Protein AF-M1Q9B7-F1 (afdb_monomer_lite)

pLDDT: mean 97.02, std 2.52, range [82.5, 98.81]

Foldseek 3Di:
DVVPDDDALVLVQLLQVQLQCPQQFHAQDDPPDDGDDCVQQVVWHKAKEALPPVSQVSHDPVRYDYLPVVDDPVVSVVVSVVRDGDMDMDTDHGPVCCVVDHPLVRLVSSLVSSLSSCCRSRVNDDDDPVSVVSSCCSNPVD

Secondary structure (DSSP, 8-state):
-TT-----HHHHHHHHHHHHHHTTT--SS-SS-----GGGSTT-EEEEEES-HHHHHHS-GGGB--HHHHS-HHHHHHHHHHHTT-EEEEEE--HHHHHHS-HHHHHHHHHHHHHHHHHHHTT--TT-HHHHHHHHIIIII-

Sequence (142 aa):
KRLQKEVTPETINHYLETVNHAMPGGAVVQEHMAECSPALTADCYVKVFSGDDELIDEIDKPYRIDINKEFPADQAKQLKEAVGKQLWQVIRCPTIVGRVCDGGTMSRWSAMQISMSFISSYKLAAGEAAIADFAYAAKHAS

Radius of gyration: 15.9 Å; chains: 1; bounding box: 32×39×46 Å

Structure (mmCIF, N/CA/C/O backbone):
data_AF-M1Q9B7-F1
#
_entry.id   AF-M1Q9B7-F1
#
loop_
_atom_site.group_PDB
_atom_site.id
_atom_site.type_symbol
_atom_site.label_atom_id
_atom_site.label_alt_id
_atom_site.label_comp_id
_atom_site.label_asym_id
_atom_site.label_entity_id
_atom_site.label_seq_id
_atom_site.pdbx_PDB_ins_code
_atom_site.Cartn_x
_atom_site.Cartn_y
_atom_site.Cartn_z
_atom_site.occupancy
_atom_site.B_iso_or_equiv
_atom_site.auth_seq_id
_atom_site.auth_comp_id
_atom_site.auth_asym_id
_atom_site.auth_atom_id
_atom_site.pdbx_PDB_model_num
ATOM 1 N N . LYS A 1 1 ? 4.668 18.247 3.399 1.00 87.94 1 LYS A N 1
ATOM 2 C CA . LYS A 1 1 ? 5.570 19.366 3.803 1.00 87.94 1 LYS A CA 1
ATOM 3 C C . LYS A 1 1 ? 6.572 19.746 2.710 1.00 87.94 1 LYS A C 1
ATOM 5 O O . LYS A 1 1 ? 6.458 20.847 2.199 1.00 87.94 1 LYS A O 1
ATOM 10 N N . ARG A 1 2 ? 7.511 18.866 2.321 1.00 91.19 2 ARG A N 1
ATOM 11 C CA . ARG A 1 2 ? 8.576 19.183 1.342 1.00 91.19 2 ARG A CA 1
ATOM 12 C C . ARG A 1 2 ? 8.056 19.623 -0.033 1.00 91.19 2 ARG A C 1
ATOM 14 O O . ARG A 1 2 ? 8.542 20.602 -0.572 1.00 91.19 2 ARG A O 1
ATOM 21 N N . LEU A 1 3 ? 7.045 18.927 -0.548 1.00 93.06 3 LEU A N 1
ATOM 22 C CA . LEU A 1 3 ? 6.487 19.153 -1.888 1.00 93.06 3 LEU A CA 1
ATOM 23 C C . LEU A 1 3 ? 5.228 20.034 -1.899 1.00 93.06 3 LEU A C 1
ATOM 25 O O . LEU A 1 3 ? 4.684 20.293 -2.961 1.00 93.06 3 LEU A O 1
ATOM 29 N N . GLN A 1 4 ? 4.748 20.452 -0.720 1.00 92.31 4 GLN A N 1
ATOM 30 C CA . GLN A 1 4 ? 3.542 21.281 -0.545 1.00 92.31 4 GLN A CA 1
ATOM 31 C C . GLN A 1 4 ? 2.292 20.785 -1.302 1.00 92.31 4 GLN A C 1
ATOM 33 O O . GLN A 1 4 ? 1.432 21.574 -1.674 1.00 92.31 4 GLN A O 1
ATOM 38 N N . LYS A 1 5 ? 2.179 19.469 -1.511 1.00 93.88 5 LYS A N 1
ATOM 39 C CA . LYS A 1 5 ? 0.987 18.839 -2.080 1.00 93.88 5 LYS A CA 1
ATOM 40 C C . LYS A 1 5 ? 0.018 18.445 -0.980 1.00 93.88 5 LYS A C 1
ATOM 42 O O . LYS A 1 5 ? 0.441 17.999 0.090 1.00 93.88 5 LYS A O 1
ATOM 47 N N . GLU A 1 6 ? -1.258 18.641 -1.267 1.00 96.00 6 GLU A N 1
ATOM 48 C CA . GLU A 1 6 ? -2.350 18.198 -0.418 1.00 96.00 6 GLU A CA 1
ATOM 49 C C . GLU A 1 6 ? -2.515 16.680 -0.521 1.00 96.00 6 GLU A C 1
ATOM 51 O O . GLU A 1 6 ? -2.269 16.088 -1.574 1.00 96.00 6 GLU A O 1
ATOM 56 N N . VAL A 1 7 ? -2.890 16.061 0.596 1.00 97.06 7 VAL A N 1
ATOM 57 C CA . VAL A 1 7 ? -3.218 14.639 0.680 1.00 97.06 7 VAL A CA 1
ATOM 58 C C . VAL A 1 7 ? -4.634 14.549 1.232 1.00 97.06 7 VAL A C 1
ATOM 60 O O . VAL A 1 7 ? -4.879 14.914 2.379 1.00 97.06 7 VAL A O 1
ATOM 63 N N . THR A 1 8 ? -5.549 14.082 0.395 1.00 97.56 8 THR A N 1
ATOM 64 C CA . THR A 1 8 ? -6.972 13.862 0.681 1.00 97.56 8 THR A CA 1
ATOM 65 C C . THR A 1 8 ? -7.336 12.393 0.433 1.00 97.56 8 THR A C 1
ATOM 67 O O . THR A 1 8 ? -6.585 11.703 -0.270 1.00 97.56 8 THR A O 1
ATOM 70 N N . PRO A 1 9 ? -8.486 11.901 0.930 1.00 97.12 9 PRO A N 1
ATOM 71 C CA . PRO A 1 9 ? -8.970 10.562 0.590 1.00 97.12 9 PRO A CA 1
ATOM 72 C C . PRO A 1 9 ? -9.024 10.302 -0.924 1.00 97.12 9 PRO A C 1
ATOM 74 O O . PRO A 1 9 ? -8.595 9.248 -1.377 1.00 97.12 9 PRO A O 1
ATOM 77 N N . GLU A 1 10 ? -9.418 11.299 -1.723 1.00 98.00 10 GLU A N 1
ATOM 78 C CA . GLU A 1 10 ? -9.419 11.220 -3.191 1.00 98.00 10 GLU A CA 1
ATOM 79 C C . GLU A 1 10 ? -8.011 10.970 -3.760 1.00 98.00 10 GLU A C 1
ATOM 81 O O . GLU A 1 10 ? -7.804 10.044 -4.546 1.00 98.00 10 GLU A O 1
ATOM 86 N N . THR A 1 11 ? -7.008 11.740 -3.320 1.00 98.25 11 THR A N 1
ATOM 87 C CA . THR A 1 11 ? -5.618 11.533 -3.774 1.00 98.25 11 THR A CA 1
ATOM 88 C C . THR A 1 11 ? -5.032 10.205 -3.287 1.00 98.25 11 THR A C 1
ATOM 90 O O . THR A 1 11 ? -4.190 9.617 -3.969 1.00 98.25 11 THR A O 1
ATOM 93 N N . ILE A 1 12 ? -5.486 9.708 -2.130 1.00 98.56 12 ILE A N 1
ATOM 94 C CA . ILE A 1 12 ? -5.102 8.396 -1.607 1.00 98.56 12 ILE A CA 1
ATOM 95 C C . ILE A 1 12 ? -5.727 7.293 -2.466 1.00 98.56 12 ILE A C 1
ATOM 97 O O . ILE A 1 12 ? -5.004 6.384 -2.859 1.00 98.56 12 ILE A O 1
ATOM 101 N N . ASN A 1 13 ? -7.009 7.384 -2.828 1.00 98.56 13 ASN A N 1
ATOM 102 C CA . ASN A 1 13 ? -7.659 6.423 -3.726 1.00 98.56 13 ASN A CA 1
ATOM 103 C C . ASN A 1 13 ? -6.977 6.386 -5.101 1.00 98.56 13 ASN A C 1
ATOM 105 O O . ASN A 1 13 ? -6.646 5.305 -5.587 1.00 98.56 13 ASN A O 1
ATOM 109 N N . HIS A 1 14 ? -6.644 7.546 -5.677 1.00 98.69 14 HIS A N 1
ATOM 110 C CA . HIS A 1 14 ? -5.894 7.600 -6.936 1.00 98.69 14 HIS A CA 1
ATOM 111 C C . HIS A 1 14 ? -4.491 6.973 -6.821 1.00 98.69 14 HIS A C 1
ATOM 113 O O . HIS A 1 14 ? -4.039 6.246 -7.711 1.00 98.69 14 HIS A O 1
ATOM 119 N N . TYR A 1 15 ? -3.795 7.205 -5.704 1.00 98.75 15 TYR A N 1
ATOM 120 C CA . TYR A 1 15 ? -2.541 6.512 -5.407 1.00 98.75 15 TYR A CA 1
ATOM 121 C C . TYR A 1 15 ? -2.743 4.994 -5.270 1.00 98.75 15 TYR A C 1
ATOM 123 O O . TYR A 1 15 ? -1.934 4.233 -5.798 1.00 98.75 15 TYR A O 1
ATOM 131 N N . LEU A 1 16 ? -3.806 4.541 -4.598 1.00 98.81 16 LEU A N 1
ATOM 132 C CA . LEU A 1 16 ? -4.091 3.121 -4.379 1.00 98.81 16 LEU A CA 1
ATOM 133 C C . LEU A 1 16 ? -4.432 2.387 -5.680 1.00 98.81 16 LEU A C 1
ATOM 135 O O . LEU A 1 16 ? -4.004 1.248 -5.865 1.00 98.81 16 LEU A O 1
ATOM 139 N N . GLU A 1 17 ? -5.122 3.045 -6.606 1.00 98.75 17 GLU A N 1
ATOM 140 C CA . GLU A 1 17 ? -5.311 2.551 -7.971 1.00 98.75 17 GLU A CA 1
ATOM 141 C C . GLU A 1 17 ? -3.963 2.435 -8.701 1.00 98.75 17 GLU A C 1
ATOM 143 O O . GLU A 1 17 ? -3.610 1.371 -9.215 1.00 98.75 17 GLU A O 1
ATOM 148 N N . THR A 1 18 ? -3.158 3.502 -8.662 1.00 98.75 18 THR A N 1
ATOM 149 C CA . THR A 1 18 ? -1.848 3.556 -9.330 1.00 98.75 18 THR A CA 1
ATOM 150 C C . THR A 1 18 ? -0.902 2.469 -8.814 1.00 98.75 18 THR A C 1
ATOM 152 O O . THR A 1 18 ? -0.264 1.765 -9.599 1.00 98.75 18 THR A O 1
ATOM 155 N N . VAL A 1 19 ? -0.819 2.292 -7.493 1.00 98.75 19 VAL A N 1
ATOM 156 C CA . VAL A 1 19 ? 0.080 1.307 -6.884 1.00 98.75 19 VAL A CA 1
ATOM 157 C C . VAL A 1 19 ? -0.408 -0.120 -7.093 1.00 98.75 19 VAL A C 1
ATOM 159 O O . VAL A 1 19 ? 0.425 -1.011 -7.196 1.00 98.75 19 VAL A O 1
ATOM 162 N N . ASN A 1 20 ? -1.713 -0.373 -7.228 1.00 98.75 20 ASN A N 1
ATOM 163 C CA . ASN A 1 20 ? -2.197 -1.714 -7.571 1.00 98.75 20 ASN A CA 1
ATOM 164 C C . ASN A 1 20 ? -1.928 -2.091 -9.040 1.00 98.75 20 ASN A C 1
ATOM 166 O O . ASN A 1 20 ? -1.793 -3.277 -9.326 1.00 98.75 20 ASN A O 1
ATOM 170 N N . HIS A 1 21 ? -1.745 -1.122 -9.945 1.00 98.69 21 HIS A N 1
ATOM 171 C CA . HIS A 1 21 ? -1.169 -1.371 -11.278 1.00 98.69 21 HIS A CA 1
ATOM 172 C C . HIS A 1 21 ? 0.355 -1.564 -11.222 1.00 98.69 21 HIS A C 1
ATOM 174 O O . HIS A 1 21 ? 0.903 -2.484 -11.830 1.00 98.69 21 HIS A O 1
ATOM 180 N N . ALA A 1 22 ? 1.061 -0.728 -10.458 1.00 98.75 22 ALA A N 1
ATOM 181 C CA . ALA A 1 22 ? 2.522 -0.750 -10.428 1.00 98.75 22 ALA A CA 1
ATOM 182 C C . ALA A 1 22 ? 3.109 -1.918 -9.613 1.00 98.75 22 ALA A C 1
ATOM 184 O O . ALA A 1 22 ? 4.154 -2.458 -9.978 1.00 98.75 22 ALA A O 1
ATOM 185 N N . MET A 1 23 ? 2.481 -2.315 -8.502 1.00 98.75 23 MET A N 1
ATOM 186 C CA . MET A 1 23 ? 3.011 -3.313 -7.561 1.00 98.75 23 MET A CA 1
ATOM 187 C C . MET A 1 23 ? 3.228 -4.699 -8.197 1.00 98.75 23 MET A C 1
ATOM 189 O O . MET A 1 23 ? 4.267 -5.308 -7.929 1.00 98.75 23 MET A O 1
ATOM 193 N N . PRO A 1 24 ? 2.344 -5.200 -9.082 1.00 98.56 24 PRO A N 1
ATOM 194 C CA . PRO A 1 24 ? 2.573 -6.441 -9.827 1.00 98.56 24 PRO A CA 1
ATOM 195 C C . PRO A 1 24 ? 3.659 -6.358 -10.912 1.00 98.56 24 PRO A C 1
ATOM 197 O O . PRO A 1 24 ? 3.978 -7.393 -11.496 1.00 98.56 24 PRO A O 1
ATOM 200 N N . GLY A 1 25 ? 4.232 -5.175 -11.175 1.00 98.25 25 GLY A N 1
ATOM 201 C CA . GLY A 1 25 ? 5.257 -4.948 -12.201 1.00 98.25 25 GLY A CA 1
ATOM 202 C C . GLY A 1 25 ? 4.781 -4.161 -13.429 1.00 98.25 25 GLY A C 1
ATOM 203 O O . GLY A 1 25 ? 5.387 -4.304 -14.490 1.00 98.25 25 GLY A O 1
ATOM 204 N N . GLY A 1 26 ? 3.707 -3.371 -13.305 1.00 98.44 26 GLY A N 1
ATOM 205 C CA . GLY A 1 26 ? 3.257 -2.427 -14.333 1.00 98.44 26 GLY A CA 1
ATOM 206 C C . GLY A 1 26 ? 4.039 -1.107 -14.309 1.00 98.44 26 GLY A C 1
ATOM 207 O O . GLY A 1 26 ? 4.454 -0.624 -13.249 1.00 98.44 26 GLY A O 1
ATOM 208 N N . ALA A 1 27 ? 4.250 -0.504 -15.475 1.00 98.50 27 ALA A N 1
ATOM 209 C CA . ALA A 1 27 ? 4.955 0.764 -15.629 1.00 98.50 27 ALA A CA 1
ATOM 210 C C . ALA A 1 27 ? 3.990 1.961 -15.571 1.00 98.50 27 ALA A C 1
ATOM 212 O O . ALA A 1 27 ? 2.854 1.883 -16.030 1.00 98.50 27 ALA A O 1
ATOM 213 N N . VAL A 1 28 ? 4.449 3.088 -15.005 1.00 98.19 28 VAL A N 1
ATOM 214 C CA . VAL A 1 28 ? 3.614 4.292 -14.778 1.00 98.19 28 VAL A CA 1
ATOM 215 C C . VAL A 1 28 ? 4.251 5.618 -15.209 1.00 98.19 28 VAL A C 1
ATOM 217 O O . VAL A 1 28 ? 3.634 6.666 -15.037 1.00 98.19 28 VAL A O 1
ATOM 220 N N . VAL A 1 29 ? 5.487 5.610 -15.725 1.00 97.31 29 VAL A N 1
ATOM 221 C CA . VAL A 1 29 ? 6.221 6.847 -16.075 1.00 97.31 29 VAL A CA 1
ATOM 222 C C . VAL A 1 29 ? 6.981 6.723 -17.391 1.00 97.31 29 VAL A C 1
ATOM 224 O O . VAL A 1 29 ? 6.829 7.568 -18.266 1.00 97.31 29 VAL A O 1
ATOM 227 N N . GLN A 1 30 ? 7.852 5.722 -17.514 1.00 97.31 30 GLN A N 1
ATOM 228 C CA . GLN A 1 30 ? 8.752 5.610 -18.661 1.00 97.31 30 GLN A CA 1
ATOM 229 C C . GLN A 1 30 ? 8.036 5.026 -19.883 1.00 97.31 30 GLN A C 1
ATOM 231 O O . GLN A 1 30 ? 7.220 4.118 -19.753 1.00 97.31 30 GLN A O 1
ATOM 236 N N . GLU A 1 31 ? 8.401 5.518 -21.065 1.00 96.06 31 GLU A N 1
ATOM 237 C CA . GLU A 1 31 ? 8.004 4.944 -22.354 1.00 96.06 31 GLU A CA 1
ATOM 238 C C . GLU A 1 31 ? 8.772 3.638 -22.640 1.00 96.06 31 GLU A C 1
ATOM 240 O O . GLU A 1 31 ? 9.882 3.443 -22.137 1.00 96.06 31 GLU A O 1
ATOM 245 N N . HIS A 1 32 ? 8.208 2.767 -23.483 1.00 97.56 32 HIS A N 1
ATOM 246 C CA . HIS A 1 32 ? 8.837 1.545 -23.996 1.00 97.56 32 HIS A CA 1
ATOM 247 C C . HIS A 1 32 ? 9.259 0.545 -22.896 1.00 97.56 32 HIS A C 1
ATOM 249 O O . HIS A 1 32 ? 10.305 -0.111 -22.974 1.00 97.56 32 HIS A O 1
ATOM 255 N N . MET A 1 33 ? 8.446 0.421 -21.845 1.00 98.50 33 MET A N 1
ATOM 256 C CA . MET A 1 33 ? 8.673 -0.534 -20.759 1.00 98.50 33 MET A CA 1
ATOM 257 C C . MET A 1 33 ? 8.117 -1.918 -21.093 1.00 98.50 33 MET A C 1
ATOM 259 O O . MET A 1 33 ? 7.051 -2.054 -21.686 1.00 98.50 33 MET A O 1
ATOM 263 N N . ALA A 1 34 ? 8.851 -2.950 -20.684 1.00 98.06 34 ALA A N 1
ATOM 264 C CA . ALA A 1 34 ? 8.332 -4.308 -20.609 1.00 98.06 34 ALA A CA 1
ATOM 265 C C . ALA A 1 34 ? 7.802 -4.560 -19.192 1.00 98.06 34 ALA A C 1
ATOM 267 O O . ALA A 1 34 ? 8.429 -4.148 -18.216 1.00 98.06 34 ALA A O 1
ATOM 268 N N . GLU A 1 35 ? 6.670 -5.251 -19.088 1.00 98.56 35 GLU A N 1
ATOM 269 C CA . GLU A 1 35 ? 5.934 -5.446 -17.835 1.00 98.56 35 GLU A CA 1
ATOM 270 C C . GLU A 1 35 ? 5.788 -6.937 -17.502 1.00 98.56 35 GLU A C 1
ATOM 272 O O . GLU A 1 35 ? 5.920 -7.814 -18.364 1.00 98.56 35 GLU A O 1
ATOM 277 N N . CYS A 1 36 ? 5.496 -7.248 -16.238 1.00 98.00 36 CYS A N 1
ATOM 278 C CA . CYS A 1 36 ? 5.123 -8.606 -15.850 1.00 98.00 36 CYS A CA 1
ATOM 279 C C . CYS A 1 36 ? 3.752 -8.985 -16.432 1.00 98.00 36 CYS A C 1
ATOM 281 O O . CYS A 1 36 ? 2.838 -8.167 -16.479 1.00 98.00 36 CYS A O 1
ATOM 283 N N . SER A 1 37 ? 3.572 -10.252 -16.824 1.00 98.38 37 SER A N 1
ATOM 284 C CA . SER A 1 37 ? 2.250 -10.747 -17.226 1.00 98.38 37 SER A CA 1
ATOM 285 C C . SER A 1 37 ? 1.288 -10.716 -16.028 1.00 98.38 37 SER A C 1
ATOM 287 O O . SER A 1 37 ? 1.575 -11.397 -15.039 1.00 98.38 37 SER A O 1
ATOM 289 N N . PRO A 1 38 ? 0.126 -10.034 -16.113 1.00 98.38 38 PRO A N 1
ATOM 290 C CA . PRO A 1 38 ? -0.806 -9.933 -14.987 1.00 98.38 38 PRO A CA 1
ATOM 291 C C . PRO A 1 38 ? -1.306 -11.290 -14.479 1.00 98.38 38 PRO A C 1
ATOM 293 O O . PRO A 1 38 ? -1.538 -11.466 -13.290 1.00 98.38 38 PRO A O 1
ATOM 296 N N . ALA A 1 39 ? -1.421 -12.288 -15.363 1.00 98.38 39 ALA A N 1
ATOM 297 C CA . ALA A 1 39 ? -1.844 -13.635 -14.982 1.00 98.38 39 ALA A CA 1
ATOM 298 C C . ALA A 1 39 ? -0.829 -14.353 -14.070 1.00 98.38 39 ALA A C 1
ATOM 300 O O . ALA A 1 39 ? -1.214 -15.226 -13.297 1.00 98.38 39 ALA A O 1
ATOM 301 N N . LEU A 1 40 ? 0.457 -13.992 -14.149 1.00 98.38 40 LEU A N 1
ATOM 302 C CA . LEU A 1 40 ? 1.523 -14.576 -13.326 1.00 98.38 40 LEU A CA 1
ATOM 303 C C . LEU A 1 40 ? 1.721 -13.845 -11.994 1.00 98.38 40 LEU A C 1
ATOM 305 O O . LEU A 1 40 ? 2.401 -14.370 -11.113 1.00 98.38 40 LEU A O 1
ATOM 309 N N . THR A 1 41 ? 1.159 -12.644 -11.857 1.00 98.44 41 THR A N 1
ATOM 310 C CA . THR A 1 41 ? 1.302 -11.779 -10.680 1.00 98.44 41 THR A CA 1
ATOM 311 C C . THR A 1 41 ? -0.049 -11.384 -10.077 1.00 98.44 41 THR A C 1
ATOM 313 O O . THR A 1 41 ? -0.129 -10.431 -9.309 1.00 98.44 41 THR A O 1
ATOM 316 N N . ALA A 1 42 ? -1.112 -12.135 -10.383 1.00 98.31 42 ALA A N 1
ATOM 317 C CA . ALA A 1 42 ? -2.487 -11.855 -9.956 1.00 98.31 42 ALA A CA 1
ATOM 318 C C . ALA A 1 42 ? -2.704 -11.914 -8.431 1.00 98.31 42 ALA A C 1
ATOM 320 O O . ALA A 1 42 ? -3.713 -11.428 -7.926 1.00 98.31 42 ALA A O 1
ATOM 321 N N . ASP A 1 43 ? -1.779 -12.525 -7.691 1.00 98.56 43 ASP A N 1
ATOM 322 C CA . ASP A 1 43 ? -1.779 -12.577 -6.229 1.00 98.56 43 ASP A CA 1
ATOM 323 C C . ASP A 1 43 ? -1.162 -11.326 -5.574 1.00 98.56 43 ASP A C 1
ATOM 325 O O . ASP A 1 43 ? -1.226 -11.171 -4.352 1.00 98.56 43 ASP A O 1
ATOM 329 N N . CYS A 1 44 ? -0.571 -10.436 -6.374 1.00 98.69 44 CYS A N 1
ATOM 330 C CA . CYS A 1 44 ? 0.070 -9.209 -5.927 1.00 98.69 44 CYS A CA 1
ATOM 331 C C . CYS A 1 44 ? -0.941 -8.066 -5.783 1.00 98.69 44 CYS A C 1
ATOM 333 O O . CYS A 1 44 ? -1.699 -7.787 -6.709 1.00 98.69 44 CYS A O 1
ATOM 335 N N . TYR A 1 45 ? -0.943 -7.387 -4.634 1.00 98.69 45 TYR A N 1
ATOM 336 C CA . TYR A 1 45 ? -1.829 -6.247 -4.385 1.00 98.69 45 TYR A CA 1
ATOM 337 C C . TYR A 1 45 ? -1.371 -5.390 -3.197 1.00 98.69 45 TYR A C 1
ATOM 339 O O . TYR A 1 45 ? -0.554 -5.807 -2.364 1.00 98.69 45 TYR A O 1
ATOM 347 N N . VAL A 1 46 ? -1.964 -4.199 -3.092 1.00 98.81 46 VAL A N 1
ATOM 348 C CA . VAL A 1 46 ? -1.828 -3.280 -1.957 1.00 98.81 46 VAL A CA 1
ATOM 349 C C . VAL A 1 46 ? -3.203 -2.959 -1.381 1.00 98.81 46 VAL A C 1
ATOM 351 O O . VAL A 1 46 ? -4.116 -2.561 -2.105 1.00 98.81 46 VAL A O 1
ATOM 354 N N . LYS A 1 47 ? -3.335 -3.102 -0.061 1.00 98.81 47 LYS A N 1
ATOM 355 C CA . LYS A 1 47 ? -4.479 -2.600 0.710 1.00 98.81 47 LYS A CA 1
ATOM 356 C C . LYS A 1 47 ? -4.021 -1.692 1.839 1.00 98.81 47 LYS A C 1
ATOM 358 O O . LYS A 1 47 ? -2.843 -1.692 2.183 1.00 98.81 47 LYS A O 1
ATOM 363 N N . VAL A 1 48 ? -4.949 -0.968 2.450 1.00 98.75 48 VAL A N 1
ATOM 364 C CA . VAL A 1 48 ? -4.692 -0.098 3.597 1.00 98.75 48 VAL A CA 1
ATOM 365 C C . VAL A 1 48 ? -5.611 -0.380 4.777 1.00 98.75 48 VAL A C 1
ATOM 367 O O . VAL A 1 48 ? -6.721 -0.875 4.603 1.00 98.75 48 VAL A O 1
ATOM 370 N N . PHE A 1 49 ? -5.150 -0.040 5.976 1.00 98.62 49 PHE A N 1
ATOM 371 C CA . PHE A 1 49 ? -5.964 0.019 7.191 1.00 98.62 49 PHE A CA 1
ATOM 372 C C . PHE A 1 49 ? -5.572 1.235 8.034 1.00 98.62 49 PHE A C 1
ATOM 374 O O . PHE A 1 49 ? -4.455 1.749 7.928 1.00 98.62 49 PHE A O 1
ATOM 381 N N . SER A 1 50 ? -6.494 1.688 8.880 1.00 98.44 50 SER A N 1
ATOM 382 C CA . SER A 1 50 ? -6.277 2.760 9.850 1.00 98.44 50 SER A CA 1
ATOM 383 C C . SER A 1 50 ? -7.194 2.566 11.054 1.00 98.44 50 SER A C 1
ATOM 385 O O . SER A 1 50 ? -8.210 1.881 10.949 1.00 98.44 50 SER A O 1
ATOM 387 N N . GLY A 1 51 ? -6.839 3.177 12.185 1.00 98.06 51 GLY A N 1
ATOM 388 C CA . GLY A 1 51 ? -7.759 3.385 13.301 1.00 98.06 51 GLY A CA 1
ATOM 389 C C . GLY A 1 51 ? -8.640 4.630 13.146 1.00 98.06 51 GLY A C 1
ATOM 390 O O . GLY A 1 51 ? -9.493 4.860 13.999 1.00 98.06 51 GLY A O 1
ATOM 391 N N . ASP A 1 52 ? -8.441 5.430 12.091 1.00 97.94 52 ASP A N 1
ATOM 392 C CA . ASP A 1 52 ? -9.308 6.557 11.740 1.00 97.94 52 ASP A CA 1
ATOM 393 C C . ASP A 1 52 ? -10.477 6.079 10.858 1.00 97.94 52 ASP A C 1
ATOM 395 O O . ASP A 1 52 ? -10.306 5.833 9.661 1.00 97.94 52 ASP A O 1
ATOM 399 N N . ASP A 1 53 ? -11.653 5.902 11.471 1.00 97.00 53 ASP A N 1
ATOM 400 C CA . ASP A 1 53 ? -12.856 5.419 10.780 1.00 97.00 53 ASP A CA 1
ATOM 401 C C . ASP A 1 53 ? -13.330 6.407 9.698 1.00 97.00 53 ASP A C 1
ATOM 403 O O . ASP A 1 53 ? -13.719 5.973 8.617 1.00 97.00 53 ASP A O 1
ATOM 407 N N . GLU A 1 54 ? -13.227 7.721 9.944 1.00 96.50 54 GLU A N 1
ATOM 408 C CA . GLU A 1 54 ? -13.642 8.755 8.982 1.00 96.50 54 GLU A CA 1
ATOM 409 C C . GLU A 1 54 ? -12.799 8.677 7.706 1.00 96.50 54 GLU A C 1
ATOM 411 O O . GLU A 1 54 ? -13.326 8.739 6.598 1.00 96.50 54 GLU A O 1
ATOM 416 N N . LEU A 1 55 ? -11.485 8.479 7.851 1.00 96.38 55 LEU A N 1
ATOM 417 C CA . LEU A 1 55 ? -10.604 8.286 6.702 1.00 96.38 55 LEU A CA 1
ATOM 418 C C . LEU A 1 55 ? -10.919 6.980 5.963 1.00 96.38 55 LEU A C 1
ATOM 420 O O . LEU A 1 55 ? -10.997 6.980 4.738 1.00 96.38 55 LEU A O 1
ATOM 424 N N . ILE A 1 56 ? -11.056 5.862 6.683 1.00 97.38 56 ILE A N 1
ATOM 425 C CA . ILE A 1 56 ? -11.244 4.538 6.067 1.00 97.38 56 ILE A CA 1
ATOM 426 C C . ILE A 1 56 ? -12.584 4.419 5.344 1.00 97.38 56 ILE A C 1
ATOM 428 O O . ILE A 1 56 ? -12.653 3.718 4.329 1.00 97.38 56 ILE A O 1
ATOM 432 N N . ASP A 1 57 ? -13.617 5.116 5.807 1.00 97.25 57 ASP A N 1
ATOM 433 C CA . ASP A 1 57 ? -14.915 5.133 5.139 1.00 97.25 57 ASP A CA 1
ATOM 434 C C . ASP A 1 57 ? -14.868 5.795 3.757 1.00 97.25 57 ASP A C 1
ATOM 436 O O . ASP A 1 57 ? -15.554 5.316 2.850 1.00 97.25 57 ASP A O 1
ATOM 440 N N . GLU A 1 58 ? -13.985 6.780 3.572 1.00 98.00 58 GLU A N 1
ATOM 441 C CA . GLU A 1 58 ? -13.736 7.475 2.300 1.00 98.00 58 GLU A CA 1
ATOM 442 C C . GLU A 1 58 ? -12.761 6.725 1.368 1.00 98.00 58 GLU A C 1
ATOM 444 O O . GLU A 1 58 ? -12.627 7.063 0.188 1.00 98.00 58 GLU A O 1
ATOM 449 N N . ILE A 1 59 ? -12.066 5.690 1.860 1.00 98.31 59 ILE A N 1
ATOM 450 C CA . ILE A 1 59 ? -11.228 4.830 1.012 1.00 98.31 59 ILE A CA 1
ATOM 451 C C . ILE A 1 59 ? -12.095 3.818 0.259 1.00 98.31 59 ILE A C 1
ATOM 453 O O . ILE A 1 59 ? -12.968 3.153 0.834 1.00 98.31 59 ILE A O 1
ATOM 457 N N . ASP A 1 60 ? -11.790 3.632 -1.026 1.00 98.25 60 ASP A N 1
ATOM 458 C CA . ASP A 1 60 ? -12.485 2.691 -1.895 1.00 98.25 60 ASP A CA 1
ATOM 459 C C . ASP A 1 60 ? -12.434 1.259 -1.342 1.00 98.25 60 ASP A C 1
ATOM 461 O O . ASP A 1 60 ? -11.388 0.713 -0.969 1.00 98.25 60 ASP A O 1
ATOM 465 N N . LYS A 1 61 ? -13.601 0.602 -1.336 1.00 97.44 61 LYS A N 1
ATOM 466 C CA . LYS A 1 61 ? -13.801 -0.733 -0.743 1.00 97.44 61 LYS A CA 1
ATOM 467 C C . LYS A 1 61 ? -12.792 -1.801 -1.200 1.00 97.44 61 LYS A C 1
ATOM 469 O O . LYS A 1 61 ? -12.391 -2.596 -0.349 1.00 97.44 61 LYS A O 1
ATOM 474 N N . PRO A 1 62 ? -12.367 -1.878 -2.481 1.00 96.75 62 PRO A N 1
ATOM 475 C CA . PRO A 1 62 ? -11.375 -2.865 -2.911 1.00 96.75 62 PRO A CA 1
ATOM 476 C C . PRO A 1 62 ? -10.022 -2.724 -2.200 1.00 96.75 62 PRO A C 1
ATOM 478 O O . PRO A 1 62 ? -9.343 -3.734 -1.986 1.00 96.75 62 PRO A O 1
ATOM 481 N N . TYR A 1 63 ? -9.655 -1.506 -1.793 1.00 98.25 63 TYR A N 1
ATOM 482 C CA . TYR A 1 63 ? -8.332 -1.191 -1.256 1.00 98.25 63 TYR A CA 1
ATOM 483 C C . TYR A 1 63 ? -8.268 -1.157 0.268 1.00 98.25 63 TYR A C 1
ATOM 485 O O . TYR A 1 63 ? -7.170 -1.092 0.810 1.00 98.25 63 TYR A O 1
ATOM 493 N N . ARG A 1 64 ? -9.388 -1.233 0.988 1.00 97.00 64 ARG A N 1
ATOM 494 C CA . ARG A 1 64 ? -9.377 -1.169 2.456 1.0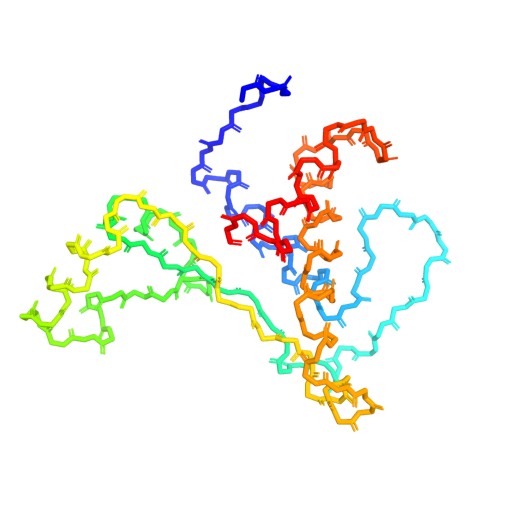0 97.00 64 ARG A CA 1
ATOM 495 C C . ARG A 1 64 ? -9.476 -2.538 3.125 1.00 97.00 64 ARG A C 1
ATOM 497 O O . ARG A 1 64 ? -10.128 -3.461 2.629 1.00 97.00 64 ARG A O 1
ATOM 504 N N . ILE A 1 65 ? -8.829 -2.654 4.275 1.00 98.31 65 ILE A N 1
ATOM 505 C CA . ILE A 1 65 ? -9.070 -3.680 5.286 1.00 98.31 65 ILE A CA 1
ATOM 506 C C . ILE A 1 65 ? -9.839 -2.977 6.401 1.00 98.31 65 ILE A C 1
ATOM 508 O O . ILE A 1 65 ? -9.292 -2.146 7.124 1.00 98.31 65 ILE A O 1
ATOM 512 N N . ASP A 1 66 ? -11.130 -3.276 6.486 1.00 97.69 66 ASP A N 1
ATOM 513 C CA . ASP A 1 66 ? -12.046 -2.639 7.426 1.00 97.69 66 ASP A CA 1
ATOM 514 C C . ASP A 1 66 ? -11.983 -3.355 8.781 1.00 97.69 66 ASP A C 1
ATOM 516 O O . ASP A 1 66 ? -12.528 -4.446 8.948 1.00 97.69 66 ASP A O 1
ATOM 520 N N . ILE A 1 67 ? -11.303 -2.745 9.755 1.00 98.31 67 ILE A N 1
ATOM 521 C CA . ILE A 1 67 ? -11.091 -3.341 11.083 1.00 98.31 67 ILE A CA 1
ATOM 522 C C . ILE A 1 67 ? -12.428 -3.644 11.778 1.00 98.31 67 ILE A C 1
ATOM 524 O O . ILE A 1 67 ? -12.544 -4.671 12.444 1.00 98.31 67 ILE A O 1
ATOM 528 N N . ASN A 1 68 ? -13.449 -2.801 11.596 1.00 97.62 68 ASN A N 1
ATOM 529 C CA . ASN A 1 68 ? -14.758 -2.996 12.225 1.00 97.62 68 ASN A CA 1
ATOM 530 C C . ASN A 1 68 ? -15.522 -4.177 11.615 1.00 97.62 68 ASN A C 1
ATOM 532 O O . ASN A 1 68 ? -16.356 -4.786 12.282 1.00 97.62 68 ASN A O 1
ATOM 536 N N . LYS A 1 69 ? -15.242 -4.498 10.348 1.00 97.69 69 LYS A N 1
ATOM 537 C CA . LYS A 1 69 ? -15.826 -5.645 9.652 1.00 97.69 69 LYS A CA 1
ATOM 538 C C . LYS A 1 69 ? -15.093 -6.951 9.957 1.00 97.69 69 LYS A C 1
ATOM 540 O O . LYS A 1 69 ? -15.739 -7.986 10.106 1.00 97.69 69 LYS A O 1
ATOM 545 N N . GLU A 1 70 ? -13.764 -6.920 9.990 1.00 98.00 70 GLU A N 1
ATOM 546 C CA . GLU A 1 70 ? -12.942 -8.133 10.091 1.00 98.00 70 GLU A CA 1
ATOM 547 C C . GLU A 1 70 ? -12.803 -8.647 11.537 1.00 98.00 70 GLU A C 1
ATOM 549 O O . GLU A 1 70 ? -12.463 -9.813 11.741 1.00 98.00 70 GLU A O 1
ATOM 554 N N . PHE A 1 71 ? -13.085 -7.810 12.546 1.00 98.31 71 PHE A N 1
ATOM 555 C CA . PHE A 1 71 ? -12.893 -8.149 13.959 1.00 98.31 71 PHE A CA 1
ATOM 556 C C . PHE A 1 71 ? -14.143 -7.896 14.816 1.00 98.31 71 PHE A C 1
ATOM 558 O O . PHE A 1 71 ? -14.885 -6.944 14.573 1.00 98.31 71 PHE A O 1
ATOM 565 N N . PRO A 1 72 ? -14.366 -8.693 15.882 1.00 98.56 72 PRO A N 1
ATOM 566 C CA . PRO A 1 72 ? -15.367 -8.385 16.902 1.00 98.56 72 PRO A CA 1
ATOM 567 C C . PRO A 1 72 ? -15.132 -7.007 17.533 1.00 98.56 72 PRO A C 1
ATOM 569 O O . PRO A 1 72 ? -13.985 -6.595 17.696 1.00 98.56 72 PRO A O 1
ATOM 572 N N . ALA A 1 73 ? -16.201 -6.332 17.965 1.00 98.25 73 ALA A N 1
ATOM 573 C CA . ALA A 1 73 ? -16.159 -4.937 18.422 1.00 98.25 73 ALA A CA 1
ATOM 574 C C . ALA A 1 73 ? -15.077 -4.643 19.482 1.00 98.25 73 ALA A C 1
ATOM 576 O O . ALA A 1 73 ? -14.362 -3.648 19.368 1.00 98.25 73 ALA A O 1
ATOM 577 N N . ASP A 1 74 ? -14.906 -5.525 20.471 1.00 98.38 74 ASP A N 1
ATOM 578 C CA . ASP A 1 74 ? -13.902 -5.342 21.528 1.00 98.38 74 ASP A CA 1
ATOM 579 C C . ASP A 1 74 ? -12.465 -5.410 20.985 1.00 98.38 74 ASP A C 1
ATOM 581 O O . ASP A 1 74 ? -11.607 -4.623 21.385 1.00 98.38 74 ASP A O 1
ATOM 585 N N . GLN A 1 75 ? -12.206 -6.312 20.032 1.00 98.56 75 GLN A N 1
ATOM 586 C CA . GLN A 1 75 ? -10.902 -6.443 19.376 1.00 98.56 75 GLN A CA 1
ATOM 587 C C . GLN A 1 75 ? -10.663 -5.300 18.388 1.00 98.56 75 GLN A C 1
ATOM 589 O O . GLN A 1 75 ? -9.574 -4.732 18.363 1.00 98.56 75 GLN A O 1
ATOM 594 N N . ALA A 1 76 ? -11.685 -4.917 17.616 1.00 98.50 76 ALA A N 1
ATOM 595 C CA . ALA A 1 76 ? -11.619 -3.782 16.704 1.00 98.50 76 ALA A CA 1
ATOM 596 C C . ALA A 1 76 ? -11.267 -2.495 17.461 1.00 98.50 76 ALA A C 1
ATOM 598 O O . ALA A 1 76 ? -10.379 -1.759 17.040 1.00 98.50 76 ALA A O 1
ATOM 599 N N . LYS A 1 77 ? -11.888 -2.259 18.624 1.00 98.31 77 LYS A N 1
ATOM 600 C CA . LYS A 1 77 ? -11.557 -1.122 19.488 1.00 98.31 77 LYS A CA 1
ATOM 601 C C . LYS A 1 77 ? -10.083 -1.130 19.907 1.00 98.31 77 LYS A C 1
ATOM 603 O O . LYS A 1 77 ? -9.404 -0.128 19.707 1.00 98.31 77 LYS A O 1
ATOM 608 N N . GLN A 1 78 ? -9.578 -2.257 20.417 1.00 98.50 78 GLN A N 1
ATOM 609 C CA . GLN A 1 78 ? -8.170 -2.389 20.819 1.00 98.50 78 GLN A CA 1
ATOM 610 C C . GLN A 1 78 ? -7.204 -2.150 19.649 1.00 98.50 78 GLN A C 1
ATOM 612 O O . GLN A 1 78 ? -6.203 -1.452 19.801 1.00 98.50 78 GLN A O 1
ATOM 617 N N . LEU A 1 79 ? -7.508 -2.702 18.472 1.00 98.38 79 LEU A N 1
ATOM 618 C CA . LEU A 1 79 ? -6.688 -2.537 17.272 1.00 98.38 79 LEU A CA 1
ATOM 619 C C . LEU A 1 79 ? -6.675 -1.083 16.793 1.00 98.38 79 LEU A C 1
ATOM 621 O O . LEU A 1 79 ? -5.603 -0.548 16.518 1.00 98.38 79 LEU A O 1
ATOM 625 N N . LYS A 1 80 ? -7.834 -0.420 16.733 1.00 98.19 80 LYS A N 1
ATOM 626 C CA . LYS A 1 80 ? -7.918 0.988 16.322 1.00 98.19 80 LYS A CA 1
ATOM 627 C C . LYS A 1 80 ? -7.207 1.916 17.305 1.00 98.19 80 LYS A C 1
ATOM 629 O O . LYS A 1 80 ? -6.520 2.834 16.868 1.00 98.19 80 LYS A O 1
ATOM 634 N N . GLU A 1 81 ? -7.301 1.651 18.610 1.00 98.19 81 GLU A N 1
ATOM 635 C CA . GLU A 1 81 ? -6.542 2.388 19.631 1.00 98.19 81 GLU A CA 1
ATOM 636 C C . GLU A 1 81 ? -5.025 2.208 19.458 1.00 98.19 81 GLU A C 1
ATOM 638 O O . GLU A 1 81 ? -4.280 3.182 19.562 1.00 98.19 81 GLU A O 1
ATOM 643 N N . ALA A 1 82 ? -4.563 0.993 19.141 1.00 97.94 82 ALA A N 1
ATOM 644 C CA . ALA A 1 82 ? -3.144 0.707 18.931 1.00 97.94 82 ALA A CA 1
ATOM 645 C C . ALA A 1 82 ? -2.585 1.313 17.630 1.00 97.94 82 ALA A C 1
ATOM 647 O O . ALA A 1 82 ? -1.454 1.794 17.612 1.00 97.94 82 ALA A O 1
ATOM 648 N N . VAL A 1 83 ? -3.365 1.293 16.544 1.00 97.62 83 VAL A N 1
ATOM 649 C CA . VAL A 1 83 ? -2.983 1.876 15.245 1.00 97.62 83 VAL A CA 1
ATOM 650 C C . VAL A 1 83 ? -3.076 3.406 15.272 1.00 97.62 83 VAL A C 1
ATOM 652 O O . VAL A 1 83 ? -2.299 4.099 14.611 1.00 97.62 83 VAL A O 1
ATOM 655 N N . GLY A 1 84 ? -4.026 3.949 16.037 1.00 97.38 84 GLY A N 1
ATOM 656 C CA . GLY A 1 84 ? -4.340 5.371 16.054 1.00 97.38 84 GLY A CA 1
ATOM 657 C C . GLY A 1 84 ? -4.769 5.884 14.676 1.00 97.38 84 GLY A C 1
ATOM 658 O O . GLY A 1 84 ? -5.238 5.137 13.820 1.00 97.38 84 GLY A O 1
ATOM 659 N N . LYS A 1 85 ? -4.560 7.181 14.429 1.00 97.19 85 LYS A N 1
ATOM 660 C CA . LYS A 1 85 ? -4.920 7.838 13.158 1.00 97.19 85 LYS A CA 1
ATOM 661 C C . LYS A 1 85 ? -3.916 7.615 12.018 1.00 97.19 85 LYS A C 1
ATOM 663 O O . LYS A 1 85 ? -3.835 8.406 11.083 1.00 97.19 85 LYS A O 1
ATOM 668 N N . GLN A 1 86 ? -3.075 6.590 12.124 1.00 96.62 86 GLN A N 1
ATOM 669 C CA . GLN A 1 86 ? -2.072 6.285 11.108 1.00 96.62 86 GLN A CA 1
ATOM 670 C C . GLN A 1 86 ? -2.692 5.456 9.985 1.00 96.62 86 GLN A C 1
ATOM 672 O O . GLN A 1 86 ? -3.511 4.576 10.245 1.00 96.62 86 GLN A O 1
ATOM 677 N N . LEU A 1 87 ? -2.286 5.715 8.743 1.00 97.62 87 LEU A N 1
ATOM 678 C CA . LEU A 1 87 ? -2.663 4.913 7.582 1.00 97.62 87 LEU A CA 1
ATOM 679 C C . LEU A 1 87 ? -1.501 3.989 7.212 1.00 97.62 87 LEU A C 1
ATOM 681 O O . LEU A 1 87 ? -0.397 4.459 6.938 1.00 97.62 87 LEU A O 1
ATOM 685 N N . TRP A 1 88 ? -1.764 2.687 7.173 1.00 98.50 88 TRP A N 1
ATOM 686 C CA . TRP A 1 88 ? -0.758 1.660 6.909 1.00 98.50 88 TRP A CA 1
ATOM 687 C C . TRP A 1 88 ? -1.066 0.903 5.627 1.00 98.50 88 TRP A C 1
ATOM 689 O O . TRP A 1 88 ? -2.224 0.598 5.358 1.00 98.50 88 TRP A O 1
ATOM 699 N N . GLN A 1 89 ? -0.029 0.561 4.860 1.00 98.62 89 GLN A N 1
ATOM 700 C CA . GLN A 1 89 ? -0.143 -0.265 3.657 1.00 98.62 89 GLN A CA 1
ATOM 701 C C . GLN A 1 89 ? 0.205 -1.725 3.972 1.00 98.62 89 GLN A C 1
ATOM 703 O O . GLN A 1 89 ? 1.273 -2.025 4.500 1.00 98.62 89 GLN A O 1
ATOM 708 N N . VAL A 1 90 ? -0.677 -2.647 3.591 1.00 98.50 90 VAL A N 1
ATOM 709 C CA . VAL A 1 90 ? -0.420 -4.089 3.546 1.00 98.50 90 VAL A CA 1
ATOM 710 C C . VAL A 1 90 ? -0.112 -4.464 2.110 1.00 98.50 90 VAL A C 1
ATOM 712 O O . VAL A 1 90 ? -0.972 -4.365 1.234 1.00 98.50 90 VAL A O 1
ATOM 715 N N . ILE A 1 91 ? 1.117 -4.916 1.882 1.00 98.56 91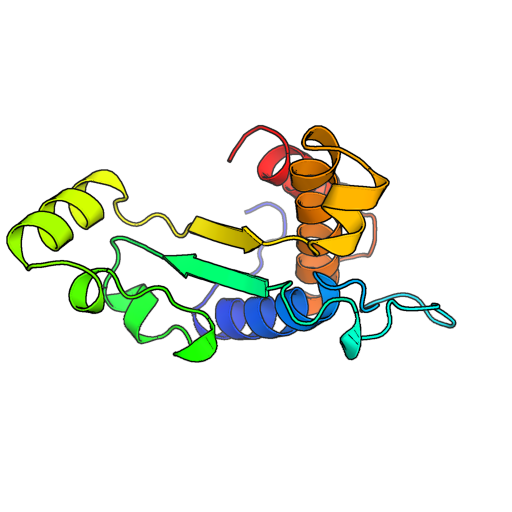 ILE A N 1
ATOM 716 C CA . ILE A 1 91 ? 1.645 -5.171 0.544 1.00 98.56 91 ILE A CA 1
ATOM 717 C C . ILE A 1 91 ? 1.941 -6.658 0.405 1.00 98.56 91 ILE A C 1
ATOM 719 O O . ILE A 1 91 ? 2.672 -7.243 1.209 1.00 98.56 91 ILE A O 1
ATOM 723 N N . ARG A 1 92 ? 1.370 -7.271 -0.630 1.00 98.25 92 ARG A N 1
ATOM 724 C CA . ARG A 1 92 ? 1.676 -8.640 -1.048 1.00 98.25 92 ARG A CA 1
ATOM 725 C C . ARG A 1 92 ? 2.417 -8.549 -2.374 1.00 98.25 92 ARG A C 1
ATOM 727 O O . ARG A 1 92 ? 1.814 -8.183 -3.370 1.00 98.25 92 ARG A O 1
ATOM 734 N N . CYS A 1 93 ? 3.720 -8.823 -2.371 1.00 98.12 93 CYS A N 1
ATOM 735 C CA . CYS A 1 93 ? 4.494 -8.944 -3.611 1.00 98.12 93 CYS A CA 1
ATOM 736 C C . CYS A 1 93 ? 4.166 -10.281 -4.309 1.00 98.12 93 CYS A C 1
ATOM 738 O O . CYS A 1 93 ? 3.703 -11.200 -3.629 1.00 98.12 93 CYS A O 1
ATOM 740 N N . PRO A 1 94 ? 4.438 -10.434 -5.620 1.00 98.56 94 PRO A N 1
ATOM 741 C CA . PRO A 1 94 ? 4.068 -11.648 -6.342 1.00 98.56 94 PRO A CA 1
ATOM 742 C C . PRO A 1 94 ? 4.752 -12.898 -5.774 1.00 98.56 94 PRO A C 1
ATOM 744 O O . PRO A 1 94 ? 5.974 -12.921 -5.585 1.00 98.56 94 PRO A O 1
ATOM 747 N N . THR A 1 95 ? 3.996 -13.980 -5.584 1.00 98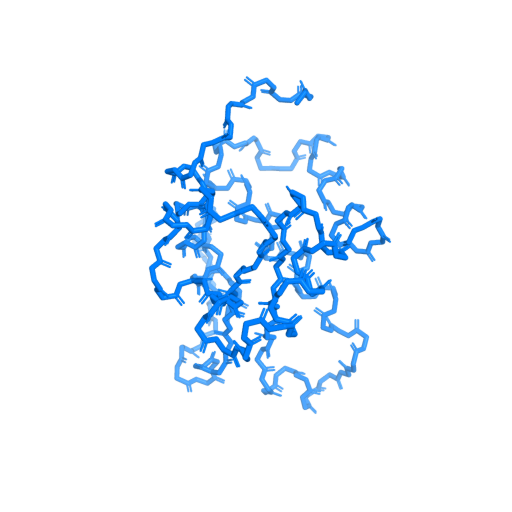.62 95 THR A N 1
ATOM 748 C CA . THR A 1 95 ? 4.527 -15.259 -5.085 1.00 98.62 95 THR A CA 1
ATOM 749 C C . THR A 1 95 ? 5.641 -15.786 -5.984 1.00 98.62 95 THR A C 1
ATOM 751 O O . THR A 1 95 ? 6.646 -16.291 -5.483 1.00 98.62 95 THR A O 1
ATOM 754 N N . ILE A 1 96 ? 5.510 -15.641 -7.309 1.00 98.38 96 ILE A N 1
ATOM 755 C CA . ILE A 1 96 ? 6.545 -16.073 -8.259 1.00 98.38 96 ILE A CA 1
ATOM 756 C C . ILE A 1 96 ? 7.888 -15.374 -8.002 1.00 98.38 96 ILE A C 1
ATOM 758 O O . ILE A 1 96 ? 8.924 -16.033 -8.021 1.00 98.38 96 ILE A O 1
ATOM 762 N N . VAL A 1 97 ? 7.873 -14.081 -7.660 1.00 98.31 97 VAL A N 1
ATOM 763 C CA . VAL A 1 97 ? 9.082 -13.318 -7.312 1.00 98.31 97 VAL A CA 1
ATOM 764 C C . VAL A 1 97 ? 9.672 -13.832 -6.002 1.00 98.31 97 VAL A C 1
ATOM 766 O O . VAL A 1 97 ? 10.866 -14.107 -5.938 1.00 98.31 97 VAL A O 1
ATOM 769 N N . GLY A 1 98 ? 8.845 -14.039 -4.974 1.00 97.12 98 GLY A N 1
ATOM 770 C CA . GLY A 1 98 ? 9.308 -14.583 -3.692 1.00 97.12 98 GLY A CA 1
ATOM 771 C C . GLY A 1 98 ? 9.912 -15.987 -3.800 1.00 97.12 98 GLY A C 1
ATOM 772 O O . GLY A 1 98 ? 10.831 -16.314 -3.056 1.00 97.12 98 GLY A O 1
ATOM 773 N N . ARG A 1 99 ? 9.433 -16.808 -4.744 1.00 98.19 99 ARG A N 1
ATOM 774 C CA . ARG A 1 99 ? 9.970 -18.153 -5.010 1.00 98.19 99 ARG A CA 1
ATOM 775 C C . ARG A 1 99 ? 11.279 -18.148 -5.796 1.00 98.19 99 ARG A C 1
ATOM 777 O O . ARG A 1 99 ? 12.091 -19.043 -5.593 1.00 98.19 99 ARG A O 1
ATOM 784 N N . VAL A 1 100 ? 11.446 -17.206 -6.724 1.00 98.44 100 VAL A N 1
ATOM 785 C CA . VAL A 1 100 ? 12.660 -17.079 -7.551 1.00 98.44 100 VAL A CA 1
ATOM 786 C C . VAL A 1 100 ? 13.778 -16.362 -6.791 1.00 98.44 100 VAL A C 1
ATOM 788 O O . VAL A 1 100 ? 14.952 -16.653 -7.009 1.00 98.44 100 VAL A O 1
ATOM 791 N N . CYS A 1 101 ? 13.414 -15.435 -5.907 1.00 98.12 101 CYS A N 1
ATOM 792 C CA . CYS A 1 101 ? 14.337 -14.642 -5.106 1.00 98.12 101 CYS A CA 1
ATOM 793 C C . CYS A 1 101 ? 14.324 -15.109 -3.638 1.00 98.12 101 CYS A C 1
ATOM 795 O O . CYS A 1 101 ? 14.546 -16.283 -3.353 1.00 98.12 101 CYS A O 1
ATOM 797 N N . ASP A 1 102 ? 14.106 -14.186 -2.698 1.00 97.31 102 ASP A N 1
ATOM 798 C CA . ASP A 1 102 ? 14.108 -14.447 -1.261 1.00 97.31 102 ASP A CA 1
ATOM 799 C C . ASP A 1 102 ? 13.169 -13.495 -0.491 1.00 97.31 102 ASP A C 1
ATOM 801 O O . ASP A 1 102 ? 12.545 -12.591 -1.053 1.00 97.31 102 ASP A O 1
ATOM 805 N N . GLY A 1 103 ? 13.093 -13.663 0.833 1.00 96.50 103 GLY A N 1
ATOM 806 C CA . GLY A 1 103 ? 12.312 -12.773 1.699 1.00 96.50 103 GLY A CA 1
ATOM 807 C C . GLY A 1 103 ? 12.859 -11.340 1.783 1.00 96.50 103 GLY A C 1
ATOM 808 O O . GLY A 1 103 ? 12.085 -10.397 1.944 1.00 96.50 103 GLY A O 1
ATOM 809 N N . GLY A 1 104 ? 14.173 -11.145 1.619 1.00 96.00 104 GLY A N 1
ATOM 810 C CA . GLY A 1 104 ? 14.796 -9.817 1.600 1.00 96.00 104 GLY A CA 1
ATOM 811 C C . GLY A 1 104 ? 14.368 -8.972 0.396 1.00 96.00 104 GLY A C 1
ATOM 812 O O . GLY A 1 104 ? 14.427 -7.739 0.437 1.00 96.00 104 GLY A O 1
ATOM 813 N N . THR A 1 105 ? 13.896 -9.617 -0.665 1.00 97.75 105 THR A N 1
ATOM 814 C CA . THR A 1 105 ? 13.388 -8.966 -1.873 1.00 97.75 105 THR A CA 1
ATOM 815 C C . THR A 1 105 ? 12.073 -8.227 -1.618 1.00 97.75 105 THR A C 1
ATOM 817 O O . THR A 1 105 ? 11.858 -7.169 -2.204 1.00 97.75 105 THR A O 1
ATOM 820 N N . MET A 1 106 ? 11.222 -8.714 -0.708 1.00 97.62 106 MET A N 1
ATOM 821 C CA . MET A 1 106 ? 9.844 -8.224 -0.549 1.00 97.62 106 MET A CA 1
ATOM 822 C C . MET A 1 106 ? 9.773 -6.738 -0.162 1.00 97.62 106 MET A C 1
ATOM 824 O O . MET A 1 106 ? 9.039 -5.970 -0.780 1.00 97.62 106 MET A O 1
ATOM 828 N N . SER A 1 107 ? 10.580 -6.294 0.809 1.00 95.88 107 SER A N 1
ATOM 829 C CA . SER A 1 107 ? 10.602 -4.878 1.214 1.00 95.88 107 SER A CA 1
ATOM 830 C C . SER A 1 107 ? 11.212 -3.970 0.145 1.00 95.88 107 SER A C 1
ATOM 832 O O . SER A 1 107 ? 10.799 -2.824 -0.018 1.00 95.88 107 SER A O 1
ATOM 834 N N . ARG A 1 108 ? 12.179 -4.485 -0.623 1.00 97.69 108 ARG A N 1
ATOM 835 C CA . ARG A 1 108 ? 12.828 -3.739 -1.706 1.00 97.69 108 ARG A CA 1
ATOM 836 C C . ARG A 1 108 ? 11.877 -3.552 -2.883 1.00 97.69 108 ARG A C 1
ATOM 838 O O . ARG A 1 108 ? 11.716 -2.418 -3.316 1.00 97.69 108 ARG A O 1
ATOM 845 N N . TRP A 1 109 ? 11.236 -4.627 -3.343 1.00 98.31 109 TRP A N 1
ATOM 846 C CA . TRP A 1 109 ? 10.226 -4.595 -4.405 1.00 98.31 109 TRP A CA 1
ATOM 847 C C . TRP A 1 109 ? 9.107 -3.614 -4.055 1.00 98.31 109 TRP A C 1
ATOM 849 O O . TRP A 1 109 ? 8.845 -2.680 -4.809 1.00 98.31 109 TRP A O 1
ATOM 859 N N . SER A 1 110 ? 8.538 -3.766 -2.855 1.00 97.81 110 SER A N 1
ATOM 860 C CA . SER A 1 110 ? 7.521 -2.870 -2.304 1.00 97.81 110 SER A CA 1
ATOM 861 C C . SER A 1 110 ? 7.919 -1.393 -2.420 1.00 97.81 110 SER A C 1
ATOM 863 O O . SER A 1 110 ? 7.218 -0.599 -3.050 1.00 97.81 110 SER A O 1
ATOM 865 N N . ALA A 1 111 ? 9.090 -1.024 -1.892 1.00 97.88 111 ALA A N 1
ATOM 866 C CA . ALA A 1 111 ? 9.537 0.364 -1.875 1.00 97.88 111 ALA A CA 1
ATOM 867 C C . ALA A 1 111 ? 9.745 0.973 -3.271 1.00 97.88 111 ALA A C 1
ATOM 869 O O . ALA A 1 111 ? 9.539 2.179 -3.442 1.00 97.88 111 ALA A O 1
ATOM 870 N N . MET A 1 112 ? 10.147 0.172 -4.266 1.00 97.69 112 MET A N 1
ATOM 871 C CA . MET A 1 112 ? 10.301 0.663 -5.641 1.00 97.69 112 MET A CA 1
ATOM 872 C C . MET A 1 112 ? 8.944 1.061 -6.216 1.00 97.69 112 MET A C 1
ATOM 874 O O . MET A 1 112 ? 8.778 2.190 -6.682 1.00 97.69 112 MET A O 1
ATOM 878 N N . GLN A 1 113 ? 7.950 0.180 -6.097 1.00 98.38 113 GLN A N 1
ATOM 879 C CA . GLN A 1 113 ? 6.633 0.417 -6.682 1.00 98.38 113 GLN A CA 1
ATOM 880 C C . GLN A 1 113 ? 5.849 1.496 -5.921 1.00 98.38 113 GLN A C 1
ATOM 882 O O . GLN A 1 113 ? 5.177 2.306 -6.559 1.00 98.38 113 GLN A O 1
ATOM 887 N N . ILE A 1 114 ? 6.011 1.603 -4.593 1.00 98.31 114 ILE A N 1
ATOM 888 C CA . ILE A 1 114 ? 5.507 2.743 -3.801 1.00 98.31 114 ILE A CA 1
ATOM 889 C C . ILE A 1 114 ? 6.063 4.059 -4.355 1.00 98.31 114 ILE A C 1
ATOM 891 O O . ILE A 1 114 ? 5.307 4.991 -4.626 1.00 98.31 114 ILE A O 1
ATOM 895 N N . SER A 1 115 ? 7.383 4.136 -4.547 1.00 97.06 115 SER A N 1
ATOM 896 C CA . SER A 1 115 ? 8.047 5.371 -4.978 1.00 97.06 115 SER A CA 1
ATOM 897 C C . SER A 1 115 ? 7.595 5.791 -6.379 1.00 97.06 115 SER A C 1
ATOM 899 O O . SER A 1 115 ? 7.267 6.957 -6.593 1.00 97.06 115 SER A O 1
ATOM 901 N N . MET A 1 116 ? 7.502 4.841 -7.315 1.00 97.94 116 MET A N 1
ATOM 902 C CA . MET A 1 116 ? 6.989 5.101 -8.666 1.00 97.94 116 MET A CA 1
ATOM 903 C C . MET A 1 116 ? 5.523 5.539 -8.661 1.00 97.94 116 MET A C 1
ATOM 905 O O . MET A 1 116 ? 5.142 6.435 -9.416 1.00 97.94 116 MET A O 1
ATOM 909 N N . SER A 1 117 ? 4.717 4.961 -7.773 1.00 98.38 117 SER A N 1
ATOM 910 C CA . SER A 1 117 ? 3.306 5.323 -7.638 1.00 98.38 117 SER A CA 1
ATOM 911 C C . SER A 1 117 ? 3.142 6.723 -7.063 1.00 98.38 117 SER A C 1
ATOM 913 O O . SER A 1 117 ? 2.365 7.495 -7.609 1.00 98.38 117 SER A O 1
ATOM 915 N N . PHE A 1 118 ? 3.940 7.109 -6.058 1.00 97.94 118 PHE A N 1
ATOM 916 C CA . PHE A 1 118 ? 3.975 8.492 -5.569 1.00 97.94 118 PHE A CA 1
ATOM 917 C C . PHE A 1 118 ? 4.398 9.480 -6.658 1.00 97.94 118 PHE A C 1
ATOM 919 O O . PHE A 1 118 ? 3.792 10.545 -6.773 1.00 97.94 118 PHE A O 1
ATOM 926 N N . ILE A 1 119 ? 5.409 9.136 -7.466 1.00 97.50 119 ILE A N 1
ATOM 927 C CA . ILE A 1 119 ? 5.839 9.978 -8.590 1.00 97.50 119 ILE A CA 1
ATOM 928 C C . ILE A 1 119 ? 4.668 10.236 -9.539 1.00 97.50 119 ILE A C 1
ATOM 930 O O . ILE A 1 119 ? 4.397 11.391 -9.873 1.00 97.50 119 ILE A O 1
ATOM 934 N N . SER A 1 120 ? 3.964 9.178 -9.942 1.00 97.81 120 SER A N 1
ATOM 935 C CA . SER A 1 120 ? 2.881 9.276 -10.918 1.00 97.81 120 SER A CA 1
ATOM 936 C C . SER A 1 120 ? 1.631 9.951 -10.337 1.00 97.81 120 SER A C 1
ATOM 938 O O . SER A 1 120 ? 1.199 10.993 -10.841 1.00 97.81 120 SER A O 1
ATOM 940 N N . SER A 1 121 ? 1.105 9.449 -9.216 1.00 97.69 121 SER A N 1
ATOM 941 C CA . SER A 1 121 ? -0.181 9.892 -8.663 1.00 97.69 121 SER A CA 1
ATOM 942 C C . SER A 1 121 ? -0.135 11.316 -8.104 1.00 97.69 121 SER A C 1
ATOM 944 O O . SER A 1 121 ? -1.119 12.048 -8.186 1.00 97.69 121 SER A O 1
ATOM 946 N N . TYR A 1 122 ? 1.017 11.752 -7.582 1.00 97.50 122 TYR A N 1
ATOM 947 C CA . TYR A 1 122 ? 1.196 13.118 -7.084 1.00 97.50 122 TYR A CA 1
ATOM 948 C C . TYR A 1 122 ? 1.879 14.044 -8.093 1.00 97.50 122 TYR A C 1
ATOM 950 O O . TYR A 1 122 ? 2.113 15.211 -7.768 1.00 97.50 122 TYR A O 1
ATOM 958 N N . LYS A 1 123 ? 2.152 13.591 -9.325 1.00 96.19 123 LYS A N 1
ATOM 959 C CA . LYS A 1 123 ? 2.804 14.388 -10.383 1.00 96.19 123 LYS A CA 1
ATOM 960 C C . LYS A 1 123 ? 4.115 15.014 -9.891 1.00 96.19 123 LYS A C 1
ATOM 962 O O . LYS A 1 123 ? 4.267 16.240 -9.891 1.00 96.19 123 LYS A O 1
ATOM 967 N N . LEU A 1 124 ? 5.007 14.178 -9.370 1.00 95.31 124 LEU A N 1
ATOM 968 C CA . LEU A 1 124 ? 6.327 14.592 -8.888 1.00 95.31 124 LEU A CA 1
ATOM 969 C C . LEU A 1 124 ? 7.345 14.539 -10.024 1.00 95.31 124 LEU A C 1
ATOM 971 O O . LEU A 1 124 ? 7.143 13.838 -11.018 1.00 95.31 124 LEU A O 1
ATOM 975 N N . ALA A 1 125 ? 8.467 15.239 -9.869 1.00 93.94 125 ALA A N 1
ATOM 976 C CA . ALA A 1 125 ? 9.566 15.063 -10.806 1.00 93.94 125 ALA A CA 1
ATOM 977 C C . ALA A 1 125 ? 10.170 13.660 -10.622 1.00 93.94 125 ALA A C 1
ATOM 979 O O . ALA A 1 125 ? 10.560 13.264 -9.519 1.00 93.94 125 ALA A O 1
ATOM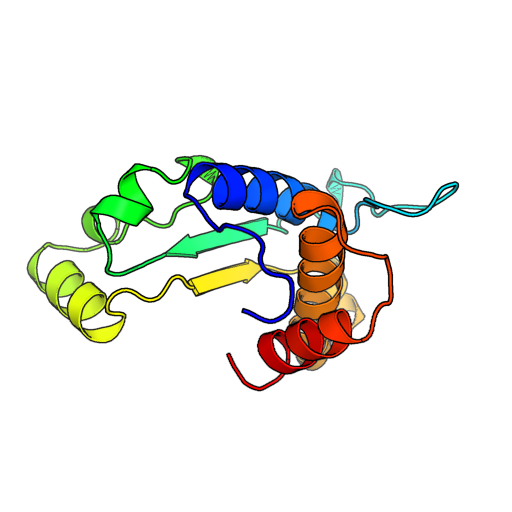 980 N N . ALA A 1 126 ? 10.240 12.894 -11.712 1.00 90.50 126 ALA A N 1
ATOM 981 C CA . ALA A 1 126 ? 10.729 11.521 -11.698 1.00 90.50 126 ALA A CA 1
ATOM 982 C C . ALA A 1 126 ? 12.241 11.478 -11.403 1.00 90.50 126 ALA A C 1
ATOM 984 O O . ALA A 1 126 ? 13.064 11.594 -12.308 1.00 90.50 126 ALA A O 1
ATOM 985 N N . GLY A 1 127 ? 12.596 11.324 -10.123 1.00 87.31 127 GLY A N 1
ATOM 986 C CA . GLY A 1 127 ? 13.985 11.260 -9.652 1.00 87.31 127 GLY A CA 1
ATOM 987 C C . GLY A 1 127 ? 14.498 12.518 -8.943 1.00 87.31 127 GLY A C 1
ATOM 988 O O . GLY A 1 127 ? 15.709 12.701 -8.841 1.00 87.31 127 GLY A O 1
ATOM 989 N N . GLU A 1 128 ? 13.619 13.390 -8.438 1.00 90.88 128 GLU A N 1
ATOM 990 C CA . GLU A 1 128 ? 14.056 14.520 -7.608 1.00 90.88 128 GLU A CA 1
ATOM 991 C C . GLU A 1 128 ? 14.458 14.108 -6.181 1.00 90.88 128 GLU A C 1
ATOM 993 O O . GLU A 1 128 ? 14.128 13.029 -5.692 1.00 90.88 128 GLU A O 1
ATOM 998 N N . ALA A 1 129 ? 15.135 15.005 -5.458 1.00 92.56 129 ALA A N 1
ATOM 999 C CA . ALA A 1 129 ? 15.666 14.718 -4.124 1.00 92.56 129 ALA A CA 1
ATOM 1000 C C . ALA A 1 129 ? 14.596 14.314 -3.087 1.00 92.56 129 ALA A C 1
ATOM 1002 O O . ALA A 1 129 ? 14.916 13.624 -2.123 1.00 92.56 129 ALA A O 1
ATOM 1003 N N . ALA A 1 130 ? 13.334 14.720 -3.269 1.00 91.62 130 ALA A N 1
ATOM 1004 C CA . ALA A 1 130 ? 12.233 14.294 -2.403 1.00 91.62 130 ALA A CA 1
ATOM 1005 C C . ALA A 1 130 ? 11.907 12.794 -2.539 1.00 91.62 130 ALA A C 1
ATOM 1007 O O . ALA A 1 130 ? 11.375 12.201 -1.605 1.00 91.62 130 ALA A O 1
ATOM 1008 N N . ILE A 1 131 ? 12.266 12.157 -3.659 1.00 92.44 131 ILE A N 1
ATOM 1009 C CA . ILE A 1 131 ? 12.047 10.720 -3.875 1.00 92.44 131 ILE A CA 1
ATOM 1010 C C . ILE A 1 131 ? 12.891 9.870 -2.922 1.00 92.44 131 ILE A C 1
ATOM 1012 O O . ILE A 1 131 ? 12.445 8.814 -2.473 1.00 92.44 131 ILE A O 1
ATOM 1016 N N . ALA A 1 132 ? 14.065 10.362 -2.521 1.00 93.06 132 ALA A N 1
ATOM 1017 C CA . ALA A 1 132 ? 14.888 9.696 -1.517 1.00 93.06 132 ALA A CA 1
ATOM 1018 C C . ALA A 1 132 ? 14.195 9.618 -0.144 1.00 93.06 132 ALA A C 1
ATOM 1020 O O . ALA A 1 132 ? 14.373 8.624 0.560 1.00 93.06 132 ALA A O 1
ATOM 1021 N N . ASP A 1 133 ? 13.369 10.611 0.213 1.00 94.12 133 ASP A N 1
ATOM 1022 C CA . ASP A 1 133 ? 12.612 10.593 1.471 1.00 94.12 133 ASP A CA 1
ATOM 1023 C C . ASP A 1 133 ? 11.567 9.467 1.454 1.00 94.12 133 ASP A C 1
ATOM 1025 O O . ASP A 1 133 ? 11.445 8.730 2.431 1.00 94.12 133 ASP A O 1
ATOM 1029 N N . PHE A 1 134 ? 10.865 9.277 0.328 1.00 92.00 134 PHE A N 1
ATOM 1030 C CA . PHE A 1 134 ? 9.924 8.162 0.158 1.00 92.00 134 P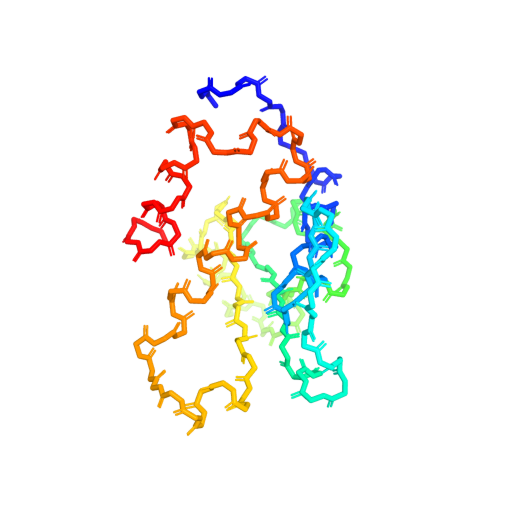HE A CA 1
ATOM 1031 C C . PHE A 1 134 ? 10.637 6.808 0.196 1.00 92.00 134 PHE A C 1
ATOM 1033 O O . PHE A 1 134 ? 10.172 5.888 0.866 1.00 92.00 134 PHE A O 1
ATOM 1040 N N . ALA A 1 135 ? 11.794 6.694 -0.461 1.00 92.88 135 ALA A N 1
ATOM 1041 C CA . ALA A 1 135 ? 12.579 5.465 -0.457 1.00 92.88 135 ALA A CA 1
ATOM 1042 C C . ALA A 1 135 ? 13.098 5.106 0.946 1.00 92.88 135 ALA A C 1
ATOM 1044 O O . ALA A 1 135 ? 13.082 3.935 1.321 1.00 92.88 135 ALA A O 1
ATOM 1045 N N . TYR A 1 136 ? 13.556 6.090 1.728 1.00 96.19 136 TYR A N 1
ATOM 1046 C CA . TYR A 1 136 ? 13.989 5.859 3.107 1.00 96.19 136 TYR A CA 1
ATOM 1047 C C . TYR A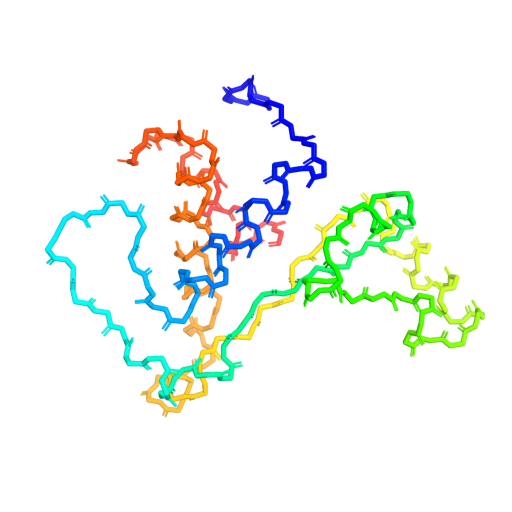 1 136 ? 12.813 5.487 4.014 1.00 96.19 136 TYR A C 1
ATOM 1049 O O . TYR A 1 136 ? 12.921 4.530 4.784 1.00 96.19 136 TYR A O 1
ATOM 1057 N N . ALA A 1 137 ? 11.683 6.191 3.882 1.00 96.06 137 ALA A N 1
ATOM 1058 C CA . ALA A 1 137 ? 10.465 5.882 4.621 1.00 96.06 137 ALA A CA 1
ATOM 1059 C C . ALA A 1 137 ? 10.022 4.435 4.365 1.00 96.06 137 ALA A C 1
ATOM 1061 O O . ALA A 1 137 ? 10.045 3.628 5.288 1.00 96.06 137 ALA A O 1
ATOM 1062 N N . ALA A 1 138 ? 9.780 4.076 3.102 1.00 94.50 138 ALA A N 1
ATOM 1063 C CA . ALA A 1 138 ? 9.239 2.773 2.713 1.00 94.50 138 ALA A CA 1
ATOM 1064 C C . ALA A 1 138 ? 10.169 1.573 2.979 1.00 94.50 138 ALA A C 1
ATOM 1066 O O . ALA A 1 138 ? 9.717 0.430 2.963 1.00 94.50 138 ALA A O 1
ATOM 1067 N N . LYS A 1 139 ? 11.479 1.796 3.153 1.00 93.31 139 LYS A N 1
ATOM 1068 C CA . LYS A 1 139 ? 12.455 0.710 3.367 1.00 93.31 139 LYS A CA 1
ATOM 1069 C C . LYS A 1 139 ? 12.881 0.543 4.818 1.00 93.31 139 LYS A C 1
ATOM 1071 O O . LYS A 1 139 ? 13.414 -0.516 5.152 1.00 93.31 139 LYS A O 1
ATOM 1076 N N . HIS A 1 140 ? 12.744 1.586 5.635 1.00 93.75 140 HIS A N 1
ATOM 1077 C CA . HIS A 1 140 ? 13.383 1.632 6.948 1.00 93.75 140 HIS A CA 1
ATOM 1078 C C . HIS A 1 140 ? 12.550 2.325 8.023 1.00 93.75 140 HIS A C 1
ATOM 1080 O O . HIS A 1 140 ? 12.462 1.794 9.126 1.00 93.75 140 HIS A O 1
ATOM 1086 N N . ALA A 1 141 ? 12.017 3.518 7.750 1.00 94.31 141 ALA A N 1
ATOM 1087 C CA . ALA A 1 141 ? 11.472 4.364 8.814 1.00 94.31 141 ALA A CA 1
ATOM 1088 C C . ALA A 1 141 ? 10.000 4.089 9.153 1.00 94.31 141 ALA A C 1
ATOM 1090 O O . ALA A 1 141 ? 9.569 4.443 10.250 1.00 94.31 141 ALA A O 1
ATOM 1091 N N . SER A 1 142 ? 9.243 3.503 8.223 1.00 82.50 142 SER A N 1
ATOM 1092 C CA . SER A 1 142 ? 7.808 3.224 8.350 1.00 82.50 142 SER A CA 1
ATOM 1093 C C . SER A 1 142 ? 7.451 1.912 7.677 1.00 82.50 142 SER A C 1
ATOM 1095 O O . SER A 1 142 ? 7.802 1.782 6.482 1.00 82.50 142 SER A O 1
#